Protein AF-A0A974CBW5-F1 (afdb_monomer)

Radius of gyration: 11.72 Å; Cα contacts (8 Å, |Δi|>4): 116; chains: 1; bounding box: 32×25×26 Å

InterPro domains:
  IPR011993 PH-like domain superfamily [G3DSA:2.30.29.30] (1-62)
  IPR035417 FACT complex subunit SSRP1/POB3, N-terminal PH domain [PF17292] (2-61)
  IPR050454 RTT106/SSRP1 Histone Chaperone/FACT Complex [PTHR45849] (1-62)

Solvent-accessible surface area (backbone atoms only — not comparable to full-atom values): 3720 Å² total; per-residue (Å²): 132,64,57,52,78,45,79,54,93,68,21,39,39,38,33,33,67,88,78,63,51,72,47,78,45,51,48,90,43,56,66,46,80,44,82,44,82,49,98,50,54,24,26,44,41,37,33,31,72,87,70,50,76,48,78,52,70,61,40,68,97,119

Nearest PDB structures (foldseek):
  5umr-assembly1_A  TM=1.004E+00  e=7.754E-07  Homo sapiens
  9eh2-assembly1_y  TM=9.571E-01  e=4.614E-06  Homo sapiens
  1ym7-assembly3_C  TM=6.507E-01  e=6.600E-01  Bos taurus
  5he2-assembly1_A  TM=6.755E-01  e=7.801E-01  Bos taurus
  3uzt-assembly1_A  TM=7.012E-01  e=1.218E+00  Bos taurus

Secondary structure (DSSP, 8-state):
--EEEEEETTEEEEEETTT--EEEEEGGGEEEEEEEE-SSSEEEEEEETTS-EEEEEEE---

pLDDT: mean 94.35, std 4.3, range [74.0, 97.69]

Structure (mmCIF, N/CA/C/O backbone):
data_AF-A0A974CBW5-F1
#
_entry.id   AF-A0A974CBW5-F1
#
loop_
_atom_site.group_PDB
_atom_site.id
_atom_site.type_symbol
_atom_site.label_atom_id
_atom_site.label_alt_id
_atom_site.label_comp_id
_atom_site.la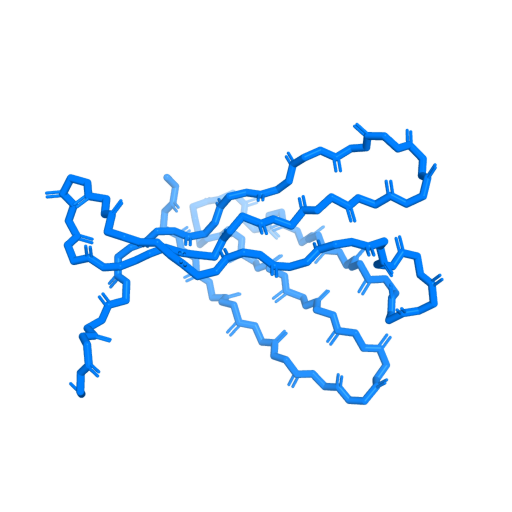bel_asym_id
_atom_site.label_entity_id
_atom_site.label_seq_id
_atom_site.pdbx_PDB_ins_code
_atom_site.Cartn_x
_atom_site.Cartn_y
_atom_site.Cartn_z
_atom_site.occupancy
_atom_site.B_iso_or_equiv
_atom_site.auth_seq_id
_atom_site.auth_comp_id
_atom_site.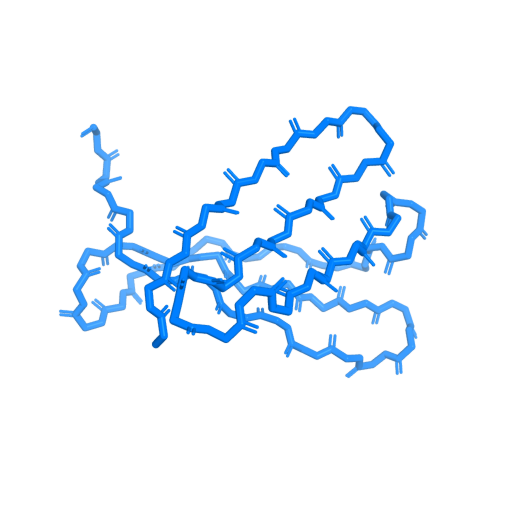auth_asym_id
_atom_site.auth_atom_id
_atom_site.pdbx_PDB_model_num
ATOM 1 N N . ASN A 1 1 ? -1.624 2.322 11.877 1.00 78.56 1 ASN A N 1
ATOM 2 C CA . ASN A 1 1 ? -1.413 3.610 11.188 1.00 78.56 1 ASN A CA 1
ATOM 3 C C . ASN A 1 1 ? -2.508 3.757 10.174 1.00 78.56 1 ASN A C 1
ATOM 5 O O . ASN A 1 1 ? -2.577 2.911 9.295 1.00 78.56 1 ASN A O 1
ATOM 9 N N . ASP A 1 2 ? -3.380 4.741 10.342 1.00 89.88 2 ASP A N 1
ATOM 10 C CA . ASP A 1 2 ? -4.373 5.031 9.322 1.00 89.88 2 ASP A CA 1
ATOM 11 C C . ASP A 1 2 ? -3.703 5.755 8.149 1.00 89.88 2 ASP A C 1
ATOM 13 O O . ASP A 1 2 ? -2.649 6.398 8.270 1.00 89.88 2 ASP A O 1
ATOM 17 N N . GLY A 1 3 ? -4.294 5.601 6.979 1.00 94.00 3 GLY A N 1
ATOM 18 C CA . GLY A 1 3 ? -3.727 6.162 5.777 1.00 94.00 3 GLY A CA 1
ATOM 19 C C . GLY A 1 3 ? -4.559 5.850 4.560 1.00 94.00 3 GLY A C 1
ATOM 20 O O . GLY A 1 3 ? -5.582 5.168 4.619 1.00 94.00 3 GLY A O 1
ATOM 21 N N . ARG A 1 4 ? -4.092 6.372 3.435 1.00 95.81 4 ARG A N 1
ATOM 22 C CA . ARG A 1 4 ? -4.739 6.208 2.144 1.00 95.81 4 ARG A CA 1
ATOM 23 C C . ARG A 1 4 ? -3.899 5.302 1.264 1.00 95.81 4 ARG A C 1
ATOM 25 O O . ARG A 1 4 ? -2.793 5.677 0.878 1.00 95.81 4 ARG A O 1
ATOM 32 N N . LEU A 1 5 ? -4.456 4.142 0.928 1.00 95.62 5 LEU A N 1
ATOM 33 C CA . LEU A 1 5 ? -3.908 3.238 -0.074 1.00 95.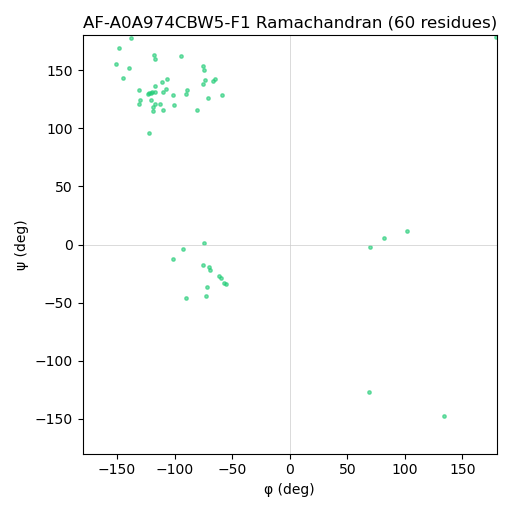62 5 LEU A CA 1
ATOM 34 C C . LEU A 1 5 ? -4.463 3.593 -1.457 1.00 95.62 5 LEU A C 1
ATOM 36 O O . LEU A 1 5 ? -5.666 3.803 -1.614 1.00 95.62 5 LEU A O 1
ATOM 40 N N . ARG A 1 6 ? -3.596 3.674 -2.465 1.00 95.94 6 ARG A N 1
ATOM 41 C CA . ARG A 1 6 ? -3.962 3.901 -3.867 1.00 95.94 6 ARG A CA 1
ATOM 42 C C . ARG A 1 6 ? -3.257 2.878 -4.742 1.00 95.94 6 ARG A C 1
ATOM 44 O O . ARG A 1 6 ? -2.052 2.684 -4.622 1.00 95.94 6 ARG A O 1
ATOM 51 N N . LEU A 1 7 ? -4.018 2.271 -5.642 1.00 94.12 7 LEU A N 1
ATOM 52 C CA . LEU A 1 7 ? -3.526 1.328 -6.638 1.00 94.12 7 LEU A CA 1
ATOM 53 C C . LEU A 1 7 ? -3.534 2.002 -8.009 1.00 94.12 7 LEU A C 1
ATOM 55 O O . LEU A 1 7 ? -4.427 2.788 -8.328 1.00 94.12 7 LEU A O 1
ATOM 59 N N . SER A 1 8 ? -2.523 1.708 -8.812 1.00 95.38 8 SER A N 1
ATOM 60 C CA . SER A 1 8 ? -2.367 2.199 -10.177 1.00 95.38 8 SER A CA 1
ATOM 61 C C . SER A 1 8 ? -1.637 1.154 -11.018 1.00 95.38 8 SER A C 1
ATOM 63 O O . SER A 1 8 ? -1.045 0.224 -10.477 1.00 95.38 8 SER A O 1
ATOM 65 N N . ARG A 1 9 ? -1.604 1.334 -12.343 1.00 93.94 9 ARG A N 1
ATOM 66 C CA . ARG A 1 9 ? -0.786 0.478 -13.223 1.00 93.94 9 ARG A CA 1
ATOM 67 C C . ARG A 1 9 ? 0.711 0.556 -12.908 1.00 93.94 9 ARG A C 1
ATOM 69 O O . ARG A 1 9 ? 1.425 -0.405 -13.151 1.00 93.94 9 ARG A O 1
ATOM 76 N N . ALA A 1 10 ? 1.175 1.682 -12.361 1.00 94.25 10 ALA A N 1
ATOM 77 C CA . ALA A 1 10 ? 2.566 1.859 -11.952 1.00 94.25 10 ALA A CA 1
ATOM 78 C C . ALA A 1 10 ? 2.899 1.122 -10.643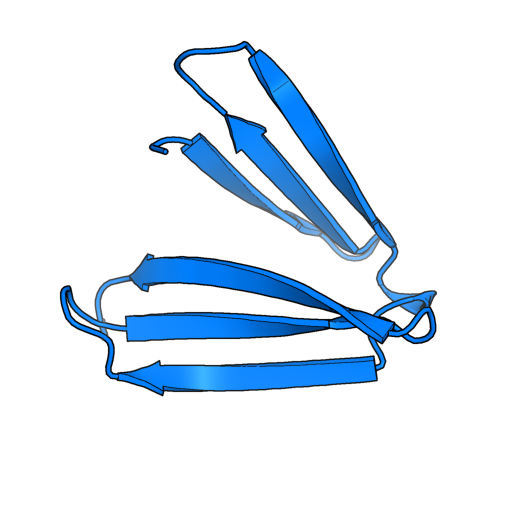 1.00 94.25 10 ALA A C 1
ATOM 80 O O . ALA A 1 10 ? 4.070 0.901 -10.348 1.00 94.25 10 ALA A O 1
ATOM 81 N N . GLY A 1 11 ? 1.882 0.738 -9.865 1.00 94.31 11 GLY A N 1
ATOM 82 C CA . GLY A 1 11 ? 2.039 0.059 -8.585 1.00 94.31 11 GLY A CA 1
ATOM 83 C C . GLY A 1 11 ? 1.150 0.650 -7.497 1.00 94.31 11 GLY A C 1
ATOM 84 O O . GLY A 1 11 ? 0.040 1.128 -7.757 1.00 94.31 11 GLY A O 1
ATOM 85 N N . LEU A 1 12 ? 1.648 0.611 -6.267 1.00 95.44 12 LEU A N 1
ATOM 86 C CA . LEU A 1 12 ? 0.916 0.930 -5.050 1.00 95.44 12 LEU A CA 1
ATOM 87 C C . LEU A 1 12 ? 1.535 2.143 -4.353 1.00 95.44 12 LEU A C 1
ATOM 89 O O . LEU A 1 12 ? 2.748 2.225 -4.195 1.00 95.44 12 LEU A O 1
ATOM 93 N N . MET A 1 13 ? 0.689 3.063 -3.892 1.00 96.50 13 MET A N 1
ATOM 94 C CA . MET A 1 13 ? 1.073 4.178 -3.028 1.00 96.50 13 MET A CA 1
ATOM 95 C C . MET A 1 13 ? 0.297 4.093 -1.718 1.00 96.50 13 MET A C 1
ATOM 97 O O . MET A 1 13 ? -0.932 4.015 -1.724 1.00 96.50 13 MET A O 1
ATOM 101 N N . TYR A 1 14 ? 0.999 4.198 -0.599 1.00 96.62 14 TYR A N 1
ATOM 102 C CA . TYR A 1 14 ? 0.401 4.391 0.711 1.00 96.62 14 TYR A CA 1
ATOM 103 C C . TYR A 1 14 ? 0.844 5.727 1.300 1.00 96.62 14 TYR A C 1
ATOM 105 O O . TYR A 1 14 ? 2.032 6.034 1.334 1.00 96.62 14 TYR A O 1
ATOM 113 N N . LYS A 1 15 ? -0.103 6.525 1.796 1.00 97.31 15 LYS A N 1
ATOM 114 C CA . LYS A 1 15 ? 0.191 7.743 2.558 1.00 97.31 15 LYS A CA 1
ATOM 115 C C . LYS A 1 15 ? -0.345 7.607 3.974 1.00 97.31 15 LYS A C 1
ATOM 117 O O . LYS A 1 15 ? -1.550 7.462 4.155 1.00 97.31 15 LYS A O 1
ATOM 122 N N . ASN A 1 16 ? 0.536 7.706 4.965 1.00 96.00 16 ASN A N 1
ATOM 123 C CA . ASN A 1 16 ? 0.157 7.771 6.373 1.00 96.00 16 ASN A CA 1
ATOM 124 C C . ASN A 1 16 ? -0.496 9.131 6.668 1.00 96.00 16 ASN A C 1
ATOM 126 O O . ASN A 1 16 ? 0.100 10.172 6.384 1.00 96.00 16 ASN A O 1
ATOM 130 N N . ASN A 1 17 ? -1.699 9.133 7.242 1.00 94.50 17 ASN A N 1
ATOM 131 C CA . ASN A 1 17 ? -2.424 10.376 7.514 1.00 94.50 17 ASN A CA 1
ATOM 132 C C . ASN A 1 17 ? -1.802 11.168 8.669 1.00 94.50 17 ASN A C 1
ATOM 134 O O . ASN A 1 17 ? -1.738 12.392 8.605 1.00 94.50 17 ASN A O 1
ATOM 138 N N . LYS A 1 18 ? -1.300 10.475 9.697 1.00 95.25 18 LYS A N 1
ATOM 139 C CA . LYS A 1 18 ? -0.708 11.096 10.887 1.00 95.25 18 LYS A CA 1
ATOM 140 C C . LYS A 1 18 ? 0.663 11.712 10.611 1.00 95.25 18 LYS A C 1
ATOM 142 O O . LYS A 1 18 ? 0.942 12.804 11.088 1.00 95.25 18 LYS A O 1
ATOM 147 N N . THR A 1 19 ? 1.535 11.005 9.891 1.00 95.38 19 THR A N 1
ATOM 148 C CA . THR A 1 19 ? 2.931 11.447 9.682 1.00 95.38 19 THR A CA 1
ATOM 149 C C . THR A 1 19 ? 3.174 12.084 8.321 1.00 95.38 19 THR A C 1
ATOM 151 O O . THR A 1 19 ? 4.247 12.628 8.085 1.00 95.38 19 THR A O 1
ATOM 154 N N . GLY A 1 20 ? 2.231 11.959 7.385 1.00 94.25 20 GLY A N 1
ATOM 155 C CA . GLY A 1 20 ? 2.415 12.388 6.001 1.00 94.25 20 GLY A CA 1
ATOM 156 C C . GLY A 1 20 ? 3.403 11.536 5.198 1.00 94.25 20 GLY A C 1
ATOM 157 O O . GLY A 1 20 ? 3.553 11.787 4.003 1.00 94.25 20 GLY A O 1
ATOM 158 N N . LYS A 1 21 ? 4.044 10.523 5.807 1.00 95.94 21 LYS A N 1
ATOM 159 C CA . LYS A 1 21 ? 4.991 9.629 5.128 1.00 95.94 21 LYS A CA 1
ATOM 160 C C . LYS A 1 21 ? 4.296 8.935 3.958 1.00 95.94 21 LYS A C 1
ATOM 162 O O . LYS A 1 21 ? 3.235 8.332 4.138 1.00 95.94 21 LYS A O 1
ATOM 167 N N . VAL A 1 22 ? 4.918 9.012 2.785 1.00 95.62 22 VAL A N 1
ATOM 168 C CA . VAL A 1 22 ? 4.465 8.344 1.564 1.00 95.62 22 VAL A CA 1
ATOM 169 C C . VAL A 1 22 ? 5.396 7.181 1.257 1.00 95.62 22 VAL A C 1
ATOM 171 O O . VAL A 1 22 ? 6.616 7.325 1.291 1.00 95.62 22 VAL A O 1
ATOM 174 N N . GLU A 1 23 ? 4.807 6.038 0.948 1.00 94.25 23 GLU A N 1
ATOM 175 C CA . GLU A 1 23 ? 5.486 4.833 0.494 1.00 94.25 23 GLU A CA 1
ATOM 176 C C . GLU A 1 23 ? 4.964 4.494 -0.900 1.00 94.25 23 GLU A C 1
ATOM 178 O O . GLU A 1 23 ? 3.753 4.487 -1.121 1.00 94.25 23 GLU A O 1
ATOM 183 N N . ASN A 1 24 ? 5.874 4.241 -1.839 1.00 95.56 24 ASN A N 1
ATOM 184 C CA . ASN A 1 24 ? 5.549 3.828 -3.201 1.00 95.56 24 ASN A CA 1
ATOM 185 C C . ASN A 1 24 ? 6.229 2.490 -3.480 1.00 95.56 24 ASN A C 1
ATOM 187 O O . ASN A 1 24 ? 7.430 2.355 -3.259 1.00 95.56 24 ASN A O 1
ATOM 191 N N . ILE A 1 25 ? 5.462 1.531 -3.987 1.00 96.12 25 ILE A N 1
ATOM 192 C CA . ILE A 1 25 ? 5.933 0.212 -4.403 1.00 96.12 25 ILE A CA 1
ATOM 193 C C . ILE A 1 25 ? 5.640 0.092 -5.893 1.00 96.12 25 ILE A C 1
ATOM 195 O O .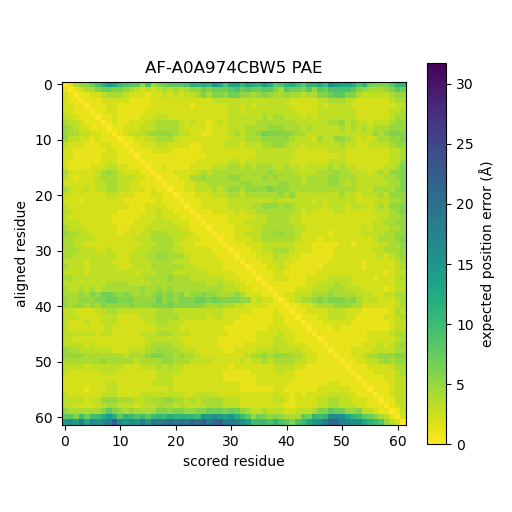 ILE A 1 25 ? 4.481 0.176 -6.307 1.00 96.12 25 ILE A O 1
ATOM 199 N N . SER A 1 26 ? 6.688 -0.075 -6.696 1.00 96.50 26 SER A N 1
ATOM 200 C CA . SER A 1 26 ? 6.552 -0.288 -8.138 1.00 96.50 26 SER A CA 1
ATOM 201 C C . SER A 1 26 ? 5.882 -1.629 -8.409 1.00 96.50 26 SER A C 1
ATOM 203 O O . SER A 1 26 ? 6.221 -2.617 -7.765 1.00 96.50 26 SER A O 1
ATOM 205 N N . ALA A 1 27 ? 4.992 -1.689 -9.400 1.00 95.62 27 ALA A N 1
ATOM 206 C CA . ALA A 1 27 ? 4.368 -2.941 -9.828 1.00 95.62 27 ALA A CA 1
ATOM 207 C C . ALA A 1 27 ? 5.408 -4.011 -10.209 1.00 95.62 27 ALA A C 1
ATOM 209 O O . ALA A 1 27 ? 5.197 -5.187 -9.941 1.00 95.62 27 ALA A O 1
ATOM 210 N N . ALA A 1 28 ? 6.546 -3.597 -10.777 1.00 96.75 28 ALA A N 1
ATOM 211 C CA . ALA A 1 28 ? 7.633 -4.499 -11.159 1.00 96.75 28 ALA A CA 1
ATOM 212 C C . ALA A 1 28 ? 8.388 -5.101 -9.960 1.00 96.75 28 ALA A C 1
ATOM 214 O O . ALA A 1 28 ? 9.075 -6.104 -10.116 1.00 96.75 28 ALA A O 1
ATOM 215 N N . ASP A 1 29 ? 8.279 -4.493 -8.775 1.00 96.19 29 ASP A N 1
ATOM 216 C CA . ASP A 1 29 ? 8.932 -4.978 -7.556 1.00 96.19 29 ASP A CA 1
ATOM 217 C C . ASP A 1 29 ? 8.027 -5.916 -6.740 1.00 96.19 29 ASP A C 1
ATOM 219 O O . ASP A 1 29 ? 8.448 -6.466 -5.729 1.00 96.19 29 ASP A O 1
ATOM 223 N N . ILE A 1 30 ? 6.773 -6.112 -7.154 1.00 95.81 30 ILE A N 1
ATOM 224 C CA . ILE A 1 30 ? 5.817 -6.969 -6.448 1.00 95.81 30 ILE A CA 1
ATOM 225 C C . ILE A 1 30 ? 6.079 -8.429 -6.821 1.00 95.81 30 ILE A C 1
ATOM 227 O O . ILE A 1 30 ? 5.882 -8.819 -7.969 1.00 95.81 30 ILE A O 1
ATOM 231 N N . ALA A 1 31 ? 6.474 -9.235 -5.836 1.00 97.25 31 ALA A N 1
ATOM 232 C CA . ALA A 1 31 ? 6.697 -10.669 -5.999 1.00 97.25 31 ALA A CA 1
ATOM 233 C C . ALA A 1 31 ? 5.423 -11.476 -5.714 1.00 97.25 31 ALA A C 1
ATOM 235 O O . ALA A 1 31 ? 5.054 -12.368 -6.472 1.00 97.25 31 ALA A O 1
ATOM 236 N N . GLU A 1 32 ? 4.736 -11.156 -4.615 1.00 96.62 32 GLU A N 1
ATOM 237 C CA . GLU A 1 32 ? 3.562 -11.900 -4.154 1.00 96.62 32 GLU A CA 1
ATOM 238 C C . GLU A 1 32 ? 2.536 -10.958 -3.518 1.00 96.62 32 GLU A C 1
ATOM 240 O O . GLU A 1 32 ? 2.885 -10.012 -2.803 1.00 96.62 32 GLU A O 1
ATOM 245 N N . VAL A 1 33 ? 1.254 -11.249 -3.748 1.00 95.94 33 VAL A N 1
ATOM 246 C CA . VAL A 1 33 ? 0.123 -10.563 -3.119 1.00 95.94 33 VAL A CA 1
ATOM 247 C C . VAL A 1 33 ? -0.828 -11.606 -2.547 1.00 95.94 33 VAL A C 1
ATOM 249 O O . VAL A 1 33 ? -1.333 -12.456 -3.274 1.00 95.94 33 VAL A O 1
ATOM 252 N N . VAL A 1 34 ? -1.113 -11.509 -1.250 1.00 96.62 34 VAL A N 1
ATOM 253 C CA . VAL A 1 34 ? -2.027 -12.412 -0.544 1.00 96.62 34 VAL A CA 1
ATOM 254 C C . VAL A 1 34 ? -3.178 -11.623 0.057 1.00 96.62 34 VAL A C 1
ATOM 256 O O . VAL A 1 34 ? -2.970 -10.723 0.876 1.00 96.62 34 VAL A O 1
ATOM 259 N N . TRP A 1 35 ? -4.396 -12.016 -0.305 1.00 95.62 35 TRP A N 1
ATOM 260 C CA . TRP A 1 35 ? -5.624 -11.592 0.359 1.00 95.62 35 TRP A CA 1
ATOM 261 C C . TRP A 1 35 ? -5.970 -12.561 1.487 1.00 95.62 35 TRP A C 1
ATOM 263 O O . TRP A 1 35 ? -5.984 -13.774 1.284 1.00 95.62 35 TRP A O 1
ATOM 273 N N . ARG A 1 36 ? -6.231 -12.045 2.690 1.00 95.56 36 ARG A N 1
ATOM 274 C CA . ARG A 1 36 ? -6.490 -12.881 3.872 1.00 95.56 36 ARG A CA 1
ATOM 275 C C . ARG A 1 36 ? -7.413 -12.200 4.874 1.00 95.56 36 ARG A C 1
ATOM 277 O O . ARG A 1 36 ? -7.435 -10.973 4.965 1.00 95.56 36 ARG A O 1
ATOM 284 N N . ARG A 1 37 ? -8.110 -12.997 5.691 1.00 95.44 37 ARG A N 1
ATOM 285 C CA . ARG A 1 37 ? -8.783 -12.488 6.897 1.00 95.44 37 ARG A CA 1
ATOM 286 C C . ARG A 1 37 ? -7.749 -11.974 7.904 1.00 95.44 37 ARG A C 1
ATOM 288 O O . ARG A 1 37 ? -6.665 -12.548 8.050 1.00 95.44 37 ARG A O 1
ATOM 295 N N . VAL A 1 38 ? -8.091 -10.888 8.592 1.00 94.75 38 VAL A N 1
ATOM 296 C CA . VAL A 1 38 ? -7.284 -10.245 9.643 1.00 94.75 38 VAL A CA 1
ATOM 297 C C . VAL A 1 38 ? -8.180 -9.838 10.816 1.00 94.75 38 VAL A C 1
ATOM 299 O O . VAL A 1 38 ? -9.388 -10.046 10.771 1.00 94.75 38 VAL A O 1
ATOM 302 N N . ALA A 1 39 ? -7.602 -9.274 11.882 1.00 90.50 39 ALA A N 1
ATOM 303 C CA . ALA A 1 39 ? -8.350 -8.923 13.096 1.00 90.50 39 ALA A CA 1
ATOM 304 C C . ALA A 1 39 ? -9.526 -7.962 12.832 1.00 90.50 39 ALA A C 1
ATOM 306 O O . ALA A 1 39 ? -10.55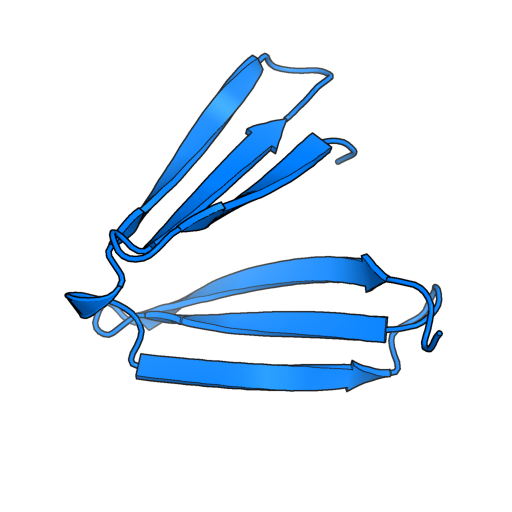8 -8.061 13.488 1.00 90.50 39 ALA A O 1
ATOM 307 N N . LEU A 1 40 ? -9.384 -7.062 11.853 1.00 90.50 40 LEU A N 1
ATOM 308 C CA . LEU A 1 40 ? -10.449 -6.177 11.389 1.00 90.50 40 LEU A CA 1
ATOM 309 C C . LEU A 1 40 ? -10.684 -6.392 9.889 1.00 90.50 40 LEU A C 1
ATOM 311 O O . LEU A 1 40 ? -9.984 -5.819 9.057 1.00 90.50 40 LEU A O 1
ATOM 315 N N . GLY A 1 41 ? -11.667 -7.226 9.549 1.00 94.19 41 GLY A N 1
ATOM 316 C CA . GLY A 1 41 ? -12.038 -7.504 8.160 1.00 94.19 41 GLY A CA 1
ATOM 317 C C . GLY A 1 41 ? -10.969 -8.296 7.401 1.00 94.19 41 GLY A C 1
ATOM 318 O O . GLY A 1 41 ? -10.548 -9.372 7.831 1.00 94.19 41 GLY A O 1
ATOM 319 N N . HIS A 1 42 ? -10.550 -7.773 6.251 1.00 95.81 42 HIS A N 1
ATOM 320 C CA . HIS A 1 42 ? -9.550 -8.370 5.368 1.00 95.81 42 HIS A CA 1
ATOM 321 C C . HIS A 1 42 ? -8.309 -7.496 5.230 1.00 95.81 42 HIS A C 1
ATOM 323 O O . HIS A 1 42 ? -8.325 -6.291 5.497 1.00 95.81 42 HIS A O 1
ATOM 329 N N . GLY A 1 43 ? -7.219 -8.130 4.812 1.00 95.75 43 GLY A N 1
ATOM 330 C CA . GLY A 1 43 ? -5.941 -7.484 4.587 1.00 95.75 43 GLY A CA 1
ATOM 331 C C . GLY A 1 43 ? -5.235 -7.998 3.341 1.00 95.75 43 GLY A C 1
ATOM 332 O O . GLY A 1 43 ? -5.379 -9.159 2.950 1.00 95.75 43 GLY A O 1
ATOM 333 N N . ILE A 1 44 ? -4.427 -7.119 2.760 1.00 95.50 44 ILE A N 1
ATOM 334 C CA . ILE A 1 44 ? -3.468 -7.414 1.701 1.00 95.50 44 ILE A CA 1
ATOM 335 C C . ILE A 1 44 ? -2.090 -7.518 2.349 1.00 95.50 44 ILE A C 1
ATOM 337 O O . ILE A 1 44 ? -1.598 -6.556 2.945 1.00 95.50 44 ILE A O 1
ATOM 341 N N . LYS A 1 45 ? -1.451 -8.681 2.215 1.00 96.81 45 LYS A N 1
ATOM 342 C CA . LYS A 1 45 ? -0.022 -8.860 2.487 1.00 96.81 45 LYS A CA 1
ATOM 343 C C . LYS A 1 45 ? 0.718 -8.871 1.155 1.00 96.81 45 LYS A C 1
ATOM 345 O O . LYS A 1 45 ? 0.359 -9.633 0.266 1.00 96.81 45 LYS A O 1
ATOM 350 N N . LEU A 1 46 ? 1.748 -8.048 1.045 1.00 96.12 46 LEU A N 1
ATOM 351 C CA . LEU A 1 46 ? 2.521 -7.851 -0.171 1.00 96.12 46 LEU A CA 1
ATOM 352 C C . LEU A 1 46 ? 3.989 -8.161 0.120 1.00 96.12 46 LEU A C 1
ATOM 354 O O . LEU A 1 46 ? 4.522 -7.667 1.114 1.00 96.12 46 LEU A O 1
ATOM 358 N N . LEU A 1 47 ? 4.612 -8.996 -0.705 1.00 97.69 47 LEU A N 1
ATOM 359 C CA . LEU A 1 47 ? 6.041 -9.300 -0.662 1.00 97.69 47 LEU A CA 1
ATOM 360 C C . LEU A 1 47 ? 6.699 -8.686 -1.894 1.00 97.69 47 LEU A C 1
ATOM 362 O O . LEU A 1 47 ? 6.205 -8.876 -3.006 1.00 97.69 47 LEU A O 1
ATOM 366 N N . THR A 1 48 ? 7.797 -7.960 -1.702 1.00 97.06 48 THR A N 1
ATOM 367 C CA . THR A 1 48 ? 8.591 -7.444 -2.820 1.00 97.06 48 THR A CA 1
ATOM 368 C C . THR A 1 48 ? 9.742 -8.371 -3.183 1.00 97.06 48 THR A C 1
ATOM 370 O O . THR A 1 48 ? 10.159 -9.198 -2.369 1.00 97.06 48 THR A O 1
ATOM 373 N N . ASN A 1 49 ? 10.297 -8.207 -4.385 1.00 96.56 49 ASN A N 1
ATO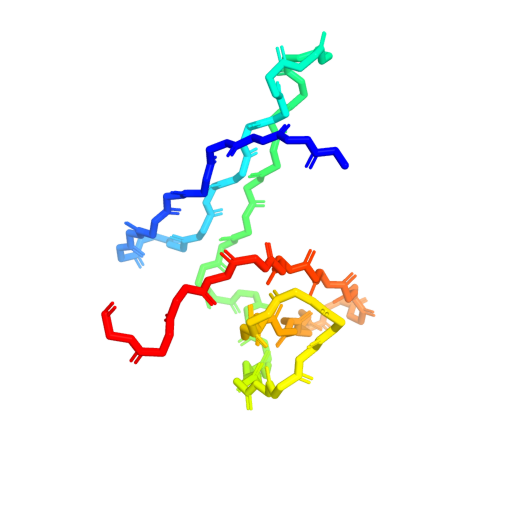M 374 C CA . ASN A 1 49 ? 11.478 -8.953 -4.833 1.00 96.56 49 ASN A CA 1
ATOM 375 C C . ASN A 1 49 ? 12.691 -8.703 -3.918 1.00 96.56 49 ASN A C 1
ATOM 377 O O . ASN A 1 49 ? 13.522 -9.588 -3.736 1.00 96.56 49 ASN A O 1
ATOM 381 N N . GLY A 1 50 ? 12.761 -7.525 -3.285 1.00 94.38 50 GLY A N 1
ATOM 382 C CA . GLY A 1 50 ? 13.751 -7.196 -2.252 1.00 94.38 50 GLY A CA 1
ATOM 383 C C . GLY A 1 50 ? 13.509 -7.841 -0.878 1.00 94.38 50 GLY A C 1
ATOM 384 O O . GLY A 1 50 ? 14.256 -7.573 0.058 1.00 94.38 50 GLY A O 1
ATOM 385 N N . GLY A 1 51 ? 12.461 -8.657 -0.719 1.00 95.69 51 GLY A N 1
ATOM 386 C CA . GLY A 1 51 ? 12.126 -9.335 0.537 1.00 95.69 51 GLY A CA 1
ATOM 387 C C . GLY A 1 51 ? 11.363 -8.471 1.548 1.00 95.69 51 GLY A C 1
ATOM 388 O O . GLY A 1 51 ? 11.105 -8.917 2.669 1.00 95.69 51 GLY A O 1
ATOM 389 N N . HIS A 1 52 ? 10.968 -7.247 1.183 1.00 96.62 52 HIS A N 1
ATOM 390 C CA . HIS A 1 52 ? 10.170 -6.399 2.063 1.00 96.62 52 HIS A CA 1
ATOM 391 C C . HIS A 1 52 ? 8.720 -6.878 2.112 1.00 96.62 52 HIS A C 1
ATOM 393 O O . HIS A 1 52 ? 8.119 -7.218 1.094 1.00 96.62 52 HIS A O 1
ATOM 399 N N . VAL A 1 53 ? 8.142 -6.869 3.315 1.00 96.81 53 VAL A N 1
ATOM 400 C CA . VAL A 1 53 ? 6.754 -7.272 3.550 1.00 96.81 53 VAL A CA 1
ATOM 401 C C . VAL A 1 53 ? 5.927 -6.064 3.965 1.00 96.81 53 VAL A C 1
ATOM 403 O O . VAL A 1 53 ? 6.172 -5.467 5.013 1.00 96.81 53 VAL A O 1
ATOM 406 N N . TYR A 1 54 ? 4.887 -5.771 3.191 1.00 95.75 54 TYR A N 1
ATOM 407 C CA . TYR A 1 54 ? 3.913 -4.719 3.471 1.00 95.75 54 TYR A CA 1
ATOM 408 C C . TYR A 1 54 ? 2.566 -5.340 3.827 1.00 95.75 54 TYR A C 1
ATOM 410 O O . TYR A 1 54 ? 2.155 -6.345 3.247 1.00 95.75 54 TYR A O 1
ATOM 418 N N . LYS A 1 55 ? 1.877 -4.766 4.815 1.00 95.69 55 LYS A N 1
ATOM 419 C CA . LYS A 1 55 ? 0.571 -5.245 5.279 1.00 95.69 55 LYS A CA 1
ATOM 420 C C . LYS A 1 55 ? -0.390 -4.069 5.358 1.00 95.69 55 LYS A C 1
ATOM 422 O O . LYS A 1 55 ? -0.135 -3.119 6.096 1.00 95.69 55 LYS A O 1
ATOM 427 N N . TYR A 1 56 ? -1.478 -4.159 4.608 1.00 94.94 56 TYR A N 1
ATOM 428 C CA . TYR A 1 56 ? -2.575 -3.200 4.629 1.00 94.94 56 TYR A CA 1
ATOM 429 C C . TYR A 1 56 ? -3.829 -3.946 5.070 1.00 94.94 56 TYR A C 1
ATOM 431 O O . TYR A 1 56 ? -4.275 -4.846 4.370 1.00 94.94 56 TYR A O 1
ATOM 439 N N . ASP A 1 57 ? -4.367 -3.597 6.233 1.00 95.19 57 ASP A N 1
ATOM 440 C CA . ASP A 1 57 ? -5.483 -4.295 6.879 1.00 95.19 57 ASP A CA 1
ATOM 441 C C . ASP A 1 57 ? -6.687 -3.344 7.023 1.00 95.19 57 ASP A C 1
ATOM 443 O O . ASP A 1 57 ? -6.527 -2.123 6.949 1.00 95.19 57 ASP A O 1
ATOM 447 N N . GLY A 1 58 ? -7.884 -3.885 7.271 1.00 93.25 58 GLY A N 1
ATOM 448 C CA . GLY A 1 58 ? -9.097 -3.088 7.501 1.00 93.25 58 GLY A CA 1
ATOM 449 C C . GLY A 1 58 ? -10.041 -2.998 6.302 1.00 93.25 58 GLY A C 1
ATOM 450 O O . GLY A 1 58 ? -10.971 -2.191 6.318 1.00 93.25 58 GLY A O 1
ATOM 451 N N . PHE A 1 59 ? -9.828 -3.805 5.262 1.00 93.12 59 PHE A N 1
ATOM 452 C CA . PHE A 1 59 ? -10.744 -3.860 4.130 1.00 93.12 59 PHE A CA 1
ATOM 453 C C . PHE A 1 59 ? -12.029 -4.595 4.504 1.00 93.12 59 PHE A C 1
ATOM 455 O O . PHE A 1 59 ? -12.014 -5.612 5.204 1.00 93.12 59 PHE A O 1
ATOM 462 N N . ARG A 1 60 ? -13.156 -4.100 3.995 1.00 90.69 60 ARG A N 1
ATOM 463 C CA . ARG A 1 60 ? -14.404 -4.863 3.999 1.00 90.69 60 ARG A CA 1
ATOM 464 C C . ARG A 1 60 ? -14.315 -5.956 2.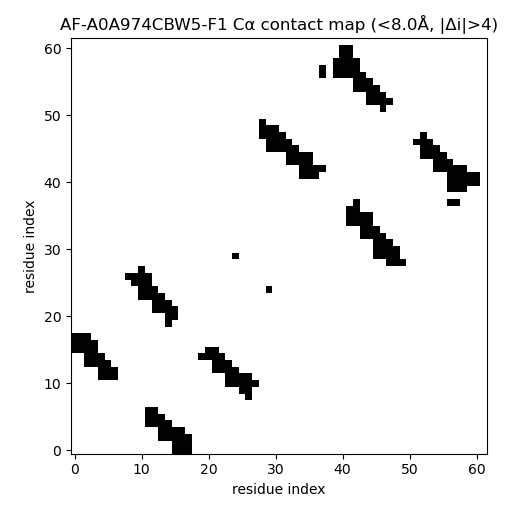934 1.00 90.69 60 ARG A C 1
ATOM 466 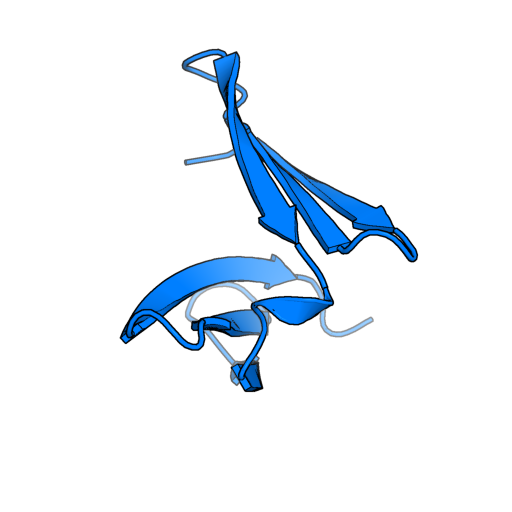O O . ARG A 1 60 ? -13.600 -5.805 1.950 1.00 90.69 60 ARG A O 1
ATOM 473 N N . GLU A 1 61 ? -15.006 -7.066 3.166 1.00 77.75 61 GLU A N 1
ATOM 474 C CA . GLU A 1 61 ? -15.093 -8.168 2.193 1.00 77.75 61 GLU A CA 1
ATOM 475 C C . GLU A 1 61 ? -15.930 -7.765 0.960 1.00 77.75 61 GLU A C 1
ATOM 477 O O . GLU A 1 61 ? -15.750 -8.332 -0.112 1.00 77.75 61 GLU A O 1
ATOM 482 N N . THR A 1 62 ? -16.791 -6.748 1.113 1.00 74.00 62 THR A N 1
ATOM 483 C CA . THR A 1 62 ? -17.705 -6.189 0.104 1.00 74.00 62 THR A CA 1
ATOM 484 C C . THR A 1 62 ? -17.813 -4.677 0.241 1.00 74.00 62 THR A C 1
ATOM 486 O O . THR A 1 62 ? -18.016 -4.223 1.398 1.00 74.00 62 THR A O 1
#

Foldseek 3Di:
DDWDWDQDQQGIWTADPVPRDIDGDGPQQWDDWDWDQDPAAIWIWTAGPVGDIDIDDRDHPD

Mean predicted aligned error: 3.08 Å

Sequence (62 aa):
NDGRLRLSRAGLMYKNNKTGKVENISAADIAEVVWRRVALGHGIKLLTNGGHVYKYDGFRET

Organism: Xenopus laevis (NCBI:txid8355)